Protein AF-A0A822F6A1-F1 (afdb_monomer_lite)

Foldseek 3Di:
DVVVVVVVVVVVVVVVLVVVLVVVVVVLVVVVVVVVVVLVVPDPPDPPLPPPDVVVSLVVLQVNLVSLLVLLCVVLSVLVSVLVSQCSVDPNVPVPPPVSCVSRVVSVVVNVVSVVVSVVLSVVSNVCSVVDDSVRSVVSNVVSVVSVD

Radius of gyration: 22.07 Å; chains: 1; bounding box: 57×22×66 Å

Sequence (149 aa):
MKTETDDKQKEEFYTYKRTIVQLRDISIIITILILLLAFFDKLPWIVLIDDNDKSSSLEKRLIFTLQLLFVDVLPLLVAMTWVIHRRLTTIAINPMNRRGHQFVEQQQRILQNTLEQFIIKFILSLTLCTVLRSNELIILPVFTVLFVL

Structure (mmCIF, N/CA/C/O backbone):
data_AF-A0A822F6A1-F1
#
_entry.id   AF-A0A822F6A1-F1
#
loop_
_atom_site.group_PDB
_atom_site.id
_atom_site.type_symbol
_atom_site.label_atom_id
_atom_site.label_alt_id
_atom_site.label_comp_id
_atom_site.label_asym_id
_atom_site.label_entity_id
_atom_site.label_seq_id
_atom_site.pdbx_PDB_ins_code
_atom_site.Cartn_x
_atom_site.Cartn_y
_atom_site.Cartn_z
_atom_site.occupancy
_atom_site.B_iso_or_equiv
_atom_site.auth_seq_id
_atom_site.auth_comp_id
_atom_site.auth_asym_id
_atom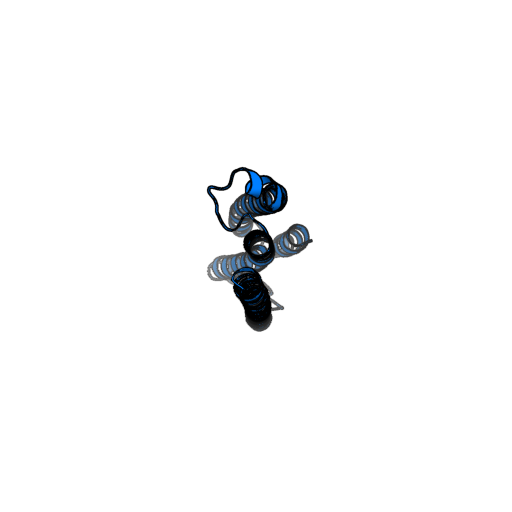_site.auth_atom_id
_atom_site.pdbx_PDB_model_num
ATOM 1 N N . MET A 1 1 ? 35.035 -0.421 -35.961 1.00 54.84 1 MET A N 1
ATOM 2 C CA . MET A 1 1 ? 35.729 -0.106 -34.693 1.00 54.84 1 MET A CA 1
ATOM 3 C C . MET A 1 1 ? 34.905 0.772 -33.743 1.00 54.84 1 MET A C 1
ATOM 5 O O . MET A 1 1 ? 35.011 0.561 -32.551 1.00 54.84 1 MET A O 1
ATOM 9 N N . LYS A 1 2 ? 34.052 1.703 -34.215 1.00 59.09 2 LYS A N 1
ATOM 10 C CA . LYS A 1 2 ? 33.164 2.509 -33.340 1.00 59.09 2 LYS A CA 1
ATOM 11 C C . LYS A 1 2 ? 31.923 1.761 -32.813 1.00 59.09 2 LYS A C 1
ATOM 13 O O . LYS A 1 2 ? 31.412 2.099 -31.757 1.00 59.09 2 LYS A O 1
ATOM 18 N N . THR A 1 3 ? 31.452 0.757 -33.549 1.00 65.94 3 THR A N 1
ATOM 19 C CA . THR A 1 3 ? 30.251 -0.039 -33.241 1.00 65.94 3 THR A CA 1
ATOM 20 C C . THR A 1 3 ? 30.443 -0.979 -32.052 1.00 65.94 3 THR A C 1
ATOM 22 O O . THR A 1 3 ? 29.595 -1.049 -31.178 1.00 65.94 3 THR A O 1
ATOM 25 N N . GLU A 1 4 ? 31.604 -1.623 -31.955 1.00 67.94 4 GLU A N 1
ATOM 26 C CA . GLU A 1 4 ? 31.898 -2.617 -30.913 1.00 67.94 4 GLU A CA 1
ATOM 27 C C . GLU A 1 4 ? 32.047 -1.993 -29.512 1.00 67.94 4 GLU A C 1
ATOM 29 O O . GLU A 1 4 ? 31.736 -2.612 -28.497 1.00 67.94 4 GLU A O 1
ATOM 34 N N . THR A 1 5 ? 32.490 -0.733 -29.446 1.00 70.75 5 THR A N 1
ATOM 35 C CA . THR A 1 5 ? 32.576 0.032 -28.193 1.00 70.75 5 THR A CA 1
ATOM 36 C C . THR A 1 5 ? 31.205 0.547 -27.743 1.00 70.75 5 THR A C 1
ATOM 38 O O . THR A 1 5 ? 30.928 0.570 -26.548 1.00 70.75 5 THR A O 1
ATOM 41 N N . ASP A 1 6 ? 30.341 0.921 -28.691 1.00 73.19 6 ASP A N 1
ATOM 42 C CA . ASP A 1 6 ? 28.978 1.406 -28.429 1.00 73.19 6 ASP A CA 1
ATOM 43 C C . ASP A 1 6 ? 28.047 0.264 -27.975 1.00 73.19 6 ASP A C 1
ATOM 45 O O . ASP A 1 6 ? 27.221 0.438 -27.079 1.00 73.19 6 ASP A O 1
ATOM 49 N N . ASP A 1 7 ? 28.232 -0.943 -28.515 1.00 76.38 7 ASP A N 1
ATOM 50 C CA . ASP A 1 7 ? 27.470 -2.124 -28.096 1.00 76.38 7 ASP A CA 1
ATOM 51 C C . ASP A 1 7 ? 27.860 -2.594 -26.684 1.00 76.38 7 ASP A C 1
ATOM 53 O O . ASP A 1 7 ? 26.977 -2.855 -25.864 1.00 76.38 7 ASP A O 1
ATOM 57 N N . LYS A 1 8 ? 29.157 -2.573 -26.337 1.00 74.44 8 LYS A N 1
ATOM 58 C CA . LYS A 1 8 ? 29.616 -2.831 -24.958 1.00 74.44 8 LYS A CA 1
ATOM 59 C C . LYS A 1 8 ? 29.075 -1.813 -23.952 1.00 74.44 8 LYS A C 1
ATOM 61 O O . LYS A 1 8 ? 28.619 -2.199 -22.879 1.00 74.44 8 LYS A O 1
ATOM 66 N N . GLN A 1 9 ? 29.070 -0.524 -24.299 1.00 73.38 9 GLN A N 1
ATOM 67 C CA . GLN A 1 9 ? 28.513 0.518 -23.426 1.00 73.38 9 GLN A CA 1
ATOM 68 C C . GLN A 1 9 ? 27.006 0.349 -23.203 1.00 73.38 9 GLN A C 1
ATOM 70 O O . GLN A 1 9 ? 26.510 0.579 -22.097 1.00 73.38 9 GLN A O 1
ATOM 75 N N . LYS A 1 10 ? 26.263 -0.090 -24.225 1.00 76.62 10 LYS A N 1
ATOM 76 C CA . LYS A 1 10 ? 24.836 -0.407 -24.086 1.00 76.62 10 LYS A CA 1
ATOM 77 C C . LYS A 1 10 ? 24.619 -1.609 -23.174 1.00 76.62 10 LYS A C 1
ATOM 79 O O . LYS A 1 10 ? 23.770 -1.527 -22.288 1.00 76.62 10 LYS A O 1
ATOM 84 N N . GLU A 1 11 ? 25.367 -2.697 -23.347 1.00 77.94 11 GLU A N 1
ATOM 85 C CA . GLU A 1 11 ? 25.260 -3.883 -22.484 1.00 77.94 11 GLU A CA 1
ATOM 86 C C . GLU A 1 11 ? 25.563 -3.575 -21.012 1.00 77.94 11 GLU A C 1
ATOM 88 O O . GLU A 1 11 ? 24.805 -3.992 -20.129 1.00 77.94 11 GLU A O 1
ATOM 93 N N . GLU A 1 12 ? 26.609 -2.794 -20.735 1.00 76.50 12 GLU A N 1
ATOM 94 C CA . GLU A 1 12 ? 26.926 -2.338 -19.377 1.00 76.50 12 GLU A CA 1
ATOM 95 C C . GLU A 1 12 ? 25.795 -1.483 -18.794 1.00 76.50 12 GLU A C 1
ATOM 97 O O . GLU A 1 12 ? 25.372 -1.704 -17.657 1.00 76.50 12 GLU A O 1
ATOM 102 N N . PHE A 1 13 ? 25.230 -0.564 -19.584 1.00 75.50 13 PHE A N 1
ATOM 103 C CA . PHE A 1 13 ? 24.099 0.261 -19.165 1.00 75.50 13 PHE A CA 1
ATOM 104 C C . PHE A 1 13 ? 22.844 -0.571 -18.856 1.00 75.50 13 PHE A C 1
ATOM 106 O O . PHE A 1 13 ? 22.187 -0.348 -17.835 1.00 75.50 13 PHE A O 1
ATOM 113 N N . TYR A 1 14 ? 22.506 -1.556 -19.695 1.00 76.00 14 TYR A N 1
ATOM 114 C CA . TYR A 1 14 ? 21.368 -2.451 -19.454 1.00 76.00 14 TYR A CA 1
ATOM 115 C C . TYR A 1 14 ? 21.577 -3.325 -18.215 1.00 76.00 14 TYR A C 1
ATOM 117 O O . TYR A 1 14 ? 20.643 -3.512 -17.430 1.00 76.00 14 TYR A O 1
ATOM 125 N N . THR A 1 15 ? 22.799 -3.814 -18.008 1.00 76.62 15 THR A N 1
ATOM 126 C CA . THR A 1 15 ? 23.163 -4.621 -16.839 1.00 76.62 15 THR A CA 1
ATOM 127 C C . THR A 1 15 ? 23.087 -3.792 -15.558 1.00 76.62 15 THR A C 1
ATOM 129 O O . THR A 1 15 ? 22.421 -4.196 -14.606 1.00 76.62 15 THR A O 1
ATOM 132 N N . TYR A 1 16 ? 23.659 -2.586 -15.558 1.00 75.25 16 TYR A N 1
ATOM 133 C CA . TYR A 1 16 ? 23.579 -1.634 -14.447 1.00 75.25 16 TYR A CA 1
ATOM 134 C C . TYR A 1 16 ? 22.128 -1.298 -14.086 1.00 75.25 16 TYR A C 1
ATOM 136 O O . TYR A 1 16 ? 21.717 -1.385 -12.926 1.00 75.25 16 TYR A O 1
ATOM 144 N N . LYS A 1 17 ? 21.318 -0.991 -15.102 1.00 77.81 17 LYS A N 1
ATOM 145 C CA . LYS A 1 17 ? 19.896 -0.690 -14.946 1.00 77.81 17 LYS A CA 1
ATOM 146 C C . LYS A 1 17 ? 19.128 -1.862 -14.331 1.00 77.81 17 LYS A C 1
ATOM 148 O O . LYS A 1 17 ? 18.309 -1.649 -13.439 1.00 77.81 17 LYS A O 1
ATOM 153 N N . ARG A 1 18 ? 19.399 -3.094 -14.769 1.00 79.44 18 ARG A N 1
ATOM 154 C CA . ARG A 1 18 ? 18.776 -4.309 -14.225 1.00 79.44 18 ARG A CA 1
ATOM 155 C C . ARG A 1 18 ? 19.127 -4.512 -12.751 1.00 79.44 18 ARG A C 1
ATOM 157 O O . ARG A 1 18 ? 18.221 -4.733 -11.951 1.00 79.44 18 ARG A O 1
ATOM 164 N N . THR A 1 19 ? 20.402 -4.390 -12.390 1.00 79.50 19 THR A N 1
ATOM 165 C CA . THR A 1 19 ? 20.869 -4.572 -11.008 1.00 79.50 19 THR A CA 1
ATOM 166 C C . THR A 1 19 ? 20.266 -3.532 -10.066 1.00 79.50 19 THR A C 1
ATOM 168 O O . THR A 1 19 ? 19.789 -3.883 -8.990 1.00 79.50 19 THR A O 1
ATOM 171 N N . ILE A 1 20 ? 20.193 -2.262 -10.478 1.00 81.25 20 ILE A N 1
ATOM 172 C CA . ILE A 1 20 ? 19.571 -1.204 -9.665 1.00 81.25 20 ILE A CA 1
ATOM 173 C C . ILE A 1 20 ? 18.082 -1.452 -9.446 1.00 81.25 20 ILE A C 1
ATOM 175 O O . ILE A 1 20 ? 17.592 -1.287 -8.330 1.00 81.25 20 ILE A O 1
ATOM 179 N N . VAL A 1 21 ? 17.358 -1.855 -10.493 1.00 80.56 21 VAL A N 1
ATOM 180 C CA . VAL A 1 21 ? 15.927 -2.163 -10.375 1.00 80.56 21 VAL A CA 1
ATOM 181 C C . VAL A 1 21 ? 15.711 -3.313 -9.389 1.00 80.56 21 VAL A C 1
ATOM 183 O O . VAL A 1 21 ? 14.861 -3.196 -8.511 1.00 80.56 21 VAL A O 1
ATOM 186 N N . GLN A 1 22 ? 16.521 -4.372 -9.466 1.00 80.00 22 GLN A N 1
ATOM 187 C CA . GLN A 1 22 ? 16.440 -5.509 -8.544 1.00 80.00 22 GLN A CA 1
ATOM 188 C C . GLN A 1 22 ? 16.757 -5.120 -7.095 1.00 80.00 22 GLN A C 1
ATOM 190 O O . GLN A 1 22 ? 16.006 -5.482 -6.194 1.00 80.00 22 GLN A O 1
ATOM 195 N N . LEU A 1 23 ? 17.824 -4.350 -6.861 1.00 82.88 23 LEU A N 1
ATOM 196 C CA . LEU A 1 23 ? 18.183 -3.878 -5.519 1.00 82.88 23 LEU A CA 1
ATOM 197 C C . LEU A 1 23 ? 17.084 -3.002 -4.908 1.00 82.88 23 LEU A C 1
ATOM 199 O O . LEU A 1 23 ? 16.749 -3.156 -3.734 1.00 82.88 23 LEU A O 1
ATOM 203 N N . ARG A 1 24 ? 16.484 -2.116 -5.709 1.00 84.88 24 ARG A N 1
ATOM 204 C CA . ARG A 1 24 ? 15.350 -1.294 -5.282 1.00 84.88 24 ARG A CA 1
ATOM 205 C C . ARG A 1 24 ? 14.140 -2.157 -4.924 1.00 84.88 24 ARG A C 1
ATOM 207 O O . ARG A 1 24 ? 13.533 -1.928 -3.884 1.00 84.88 24 ARG A O 1
ATOM 214 N N . ASP A 1 25 ? 13.792 -3.128 -5.766 1.00 82.38 25 ASP A N 1
ATOM 215 C CA . ASP A 1 25 ? 12.635 -4.001 -5.535 1.00 82.38 25 ASP A CA 1
ATOM 216 C C . ASP A 1 25 ? 12.817 -4.826 -4.250 1.00 82.38 25 ASP A C 1
ATOM 218 O O . ASP A 1 25 ? 11.905 -4.888 -3.429 1.00 82.38 25 ASP A O 1
ATOM 222 N N . ILE A 1 26 ? 14.024 -5.350 -4.006 1.00 85.25 26 ILE A N 1
ATOM 223 C CA . ILE A 1 26 ? 14.379 -6.023 -2.747 1.00 85.25 26 ILE A CA 1
ATOM 224 C C . ILE A 1 26 ? 14.249 -5.064 -1.557 1.00 85.25 26 ILE A C 1
ATOM 226 O O . ILE A 1 26 ? 13.625 -5.415 -0.558 1.00 85.25 26 ILE A O 1
ATOM 230 N N . SER A 1 27 ? 14.788 -3.845 -1.663 1.00 86.12 27 SER A N 1
ATOM 231 C CA . SER A 1 27 ? 14.683 -2.839 -0.600 1.00 86.12 27 SER A CA 1
ATOM 232 C C . SER A 1 27 ? 13.228 -2.517 -0.261 1.00 86.12 27 SER A C 1
ATOM 234 O O . SER A 1 27 ? 12.893 -2.440 0.915 1.00 86.12 27 SER A O 1
ATOM 236 N N . ILE A 1 28 ? 12.363 -2.353 -1.265 1.00 85.31 28 ILE A N 1
ATOM 237 C CA . ILE A 1 28 ? 10.931 -2.083 -1.077 1.00 85.31 28 ILE A CA 1
ATOM 238 C C . ILE A 1 28 ? 10.252 -3.252 -0.363 1.00 85.31 28 ILE A C 1
ATOM 240 O O . ILE A 1 28 ? 9.510 -3.030 0.591 1.00 85.31 28 ILE A O 1
ATOM 244 N N . ILE A 1 29 ? 10.517 -4.489 -0.794 1.00 86.00 29 ILE A N 1
ATOM 245 C CA . ILE A 1 29 ? 9.948 -5.692 -0.171 1.00 86.00 29 ILE A CA 1
ATOM 246 C C . ILE A 1 29 ? 10.371 -5.777 1.298 1.00 86.00 29 ILE A C 1
ATOM 248 O O . ILE A 1 29 ? 9.528 -6.013 2.161 1.00 86.00 29 ILE A O 1
ATOM 252 N N . ILE A 1 30 ? 11.650 -5.529 1.596 1.00 88.25 30 ILE A N 1
ATOM 253 C CA . ILE A 1 30 ? 12.163 -5.499 2.970 1.00 88.25 30 ILE A CA 1
ATOM 254 C C . ILE A 1 30 ? 11.470 -4.399 3.779 1.00 88.25 30 ILE A C 1
ATOM 256 O O . ILE A 1 30 ? 11.039 -4.658 4.899 1.00 88.25 30 ILE A O 1
ATOM 260 N N . THR A 1 31 ? 11.310 -3.191 3.230 1.00 86.44 31 THR A N 1
ATOM 261 C CA . THR A 1 31 ? 10.601 -2.101 3.915 1.00 86.44 31 THR A CA 1
ATOM 262 C C . THR A 1 31 ? 9.150 -2.474 4.214 1.00 86.44 31 THR A C 1
ATOM 264 O O . THR A 1 31 ? 8.711 -2.297 5.345 1.00 86.44 31 THR A O 1
ATOM 267 N N . ILE A 1 32 ? 8.416 -3.037 3.249 1.00 85.25 32 ILE A N 1
ATOM 268 C CA . ILE A 1 32 ? 7.031 -3.491 3.451 1.00 85.25 32 ILE A CA 1
ATOM 269 C C . ILE A 1 32 ? 6.977 -4.588 4.518 1.00 85.25 32 ILE A C 1
ATOM 271 O O . ILE A 1 32 ? 6.124 -4.534 5.399 1.00 85.25 32 ILE A O 1
ATOM 275 N N . LEU A 1 33 ? 7.905 -5.547 4.487 1.00 85.69 33 LEU A N 1
ATOM 276 C CA . LEU A 1 33 ? 7.980 -6.619 5.476 1.00 85.69 33 LEU A CA 1
ATOM 277 C C . LEU A 1 33 ? 8.247 -6.075 6.884 1.00 85.69 33 LEU A C 1
ATOM 279 O O . LEU A 1 33 ? 7.575 -6.481 7.826 1.00 85.69 33 LEU A O 1
ATOM 283 N N . ILE A 1 34 ? 9.182 -5.134 7.035 1.00 86.38 34 ILE A N 1
ATOM 284 C CA . ILE A 1 34 ? 9.464 -4.479 8.320 1.00 86.38 34 ILE A CA 1
ATOM 285 C C . ILE A 1 34 ? 8.235 -3.714 8.812 1.00 86.38 34 ILE A C 1
ATOM 287 O O . ILE A 1 34 ? 7.892 -3.824 9.985 1.00 86.38 34 ILE A O 1
ATOM 291 N N . LEU A 1 35 ? 7.554 -2.972 7.931 1.00 82.50 35 LEU A N 1
ATOM 292 C CA . LEU A 1 35 ? 6.330 -2.252 8.283 1.00 82.50 35 LEU A CA 1
ATOM 293 C C . LEU A 1 35 ? 5.225 -3.213 8.726 1.00 82.50 35 LEU A C 1
ATOM 295 O O . LEU A 1 35 ? 4.577 -2.947 9.730 1.00 82.50 35 LEU A O 1
ATOM 299 N N . LEU A 1 36 ? 5.051 -4.342 8.036 1.00 81.56 36 LEU A N 1
ATOM 300 C CA . LEU A 1 36 ? 4.101 -5.385 8.422 1.00 81.56 36 LEU A CA 1
ATOM 301 C C . LEU A 1 36 ? 4.450 -5.994 9.779 1.00 81.56 36 LEU A C 1
ATOM 303 O O . LEU A 1 36 ? 3.581 -6.097 10.635 1.00 81.56 36 LEU A O 1
ATOM 307 N N . LEU A 1 37 ? 5.711 -6.364 10.006 1.00 82.81 37 LEU A N 1
ATOM 308 C CA . LEU A 1 37 ? 6.153 -6.938 11.278 1.00 82.81 37 LEU A CA 1
ATOM 309 C C . LEU A 1 37 ? 5.984 -5.947 12.435 1.00 82.81 37 LEU A C 1
ATOM 311 O O . LEU A 1 37 ? 5.430 -6.309 13.469 1.00 82.81 37 LEU A O 1
ATOM 315 N N . ALA A 1 38 ? 6.398 -4.690 12.250 1.00 77.94 38 ALA A N 1
ATOM 316 C CA . ALA A 1 38 ? 6.213 -3.631 13.240 1.00 77.94 38 ALA A CA 1
ATOM 317 C C . ALA A 1 38 ? 4.725 -3.363 13.515 1.00 77.94 38 ALA A C 1
ATOM 319 O O . ALA A 1 38 ? 4.335 -3.113 14.654 1.00 77.94 38 ALA A O 1
ATOM 320 N N . PHE A 1 39 ? 3.892 -3.442 12.479 1.00 75.88 39 PHE A N 1
ATOM 321 C CA . PHE A 1 39 ? 2.452 -3.282 12.589 1.00 75.88 39 PHE A CA 1
ATOM 322 C C . PHE A 1 39 ? 1.789 -4.443 13.347 1.00 75.88 39 PHE A C 1
ATOM 324 O O . PHE A 1 39 ? 1.016 -4.200 14.270 1.00 75.88 39 PHE A O 1
ATOM 331 N N . PHE A 1 40 ? 2.124 -5.696 13.023 1.00 73.50 40 PHE A N 1
ATOM 332 C CA . PHE A 1 40 ? 1.581 -6.886 13.689 1.00 73.50 40 PHE A CA 1
ATOM 333 C C . PHE A 1 40 ? 2.078 -7.058 15.134 1.00 73.50 40 PHE A C 1
ATOM 335 O O . PHE A 1 40 ? 1.335 -7.587 15.960 1.00 73.50 40 PHE A O 1
ATOM 342 N N . ASP A 1 41 ? 3.286 -6.582 15.462 1.00 72.81 41 ASP A N 1
ATOM 343 C CA . ASP A 1 41 ? 3.801 -6.522 16.842 1.00 72.81 41 ASP A CA 1
ATOM 344 C C . ASP A 1 41 ? 3.017 -5.523 17.706 1.00 72.81 41 ASP A C 1
ATOM 346 O O . ASP A 1 41 ? 2.770 -5.751 18.889 1.00 72.81 41 ASP A O 1
ATOM 350 N N . LYS A 1 42 ? 2.606 -4.400 17.109 1.00 69.50 42 LYS A N 1
ATOM 351 C CA . LYS A 1 42 ? 1.898 -3.313 17.798 1.00 69.50 42 LYS A CA 1
ATOM 352 C C . LYS A 1 42 ? 0.384 -3.408 17.709 1.00 69.50 42 LYS A C 1
ATOM 354 O O . LYS A 1 42 ? -0.291 -2.570 18.306 1.00 69.50 42 LYS A O 1
ATOM 359 N N . LEU A 1 43 ? -0.147 -4.394 16.993 1.00 64.94 43 LEU A N 1
ATOM 360 C CA . LEU A 1 43 ? -1.571 -4.666 16.960 1.00 64.94 43 LEU A CA 1
ATOM 361 C C . LEU A 1 43 ? -1.981 -5.248 18.314 1.00 64.94 43 LEU A C 1
ATOM 363 O O . LEU A 1 43 ? -1.572 -6.360 18.658 1.00 64.94 43 LEU A O 1
ATOM 367 N N . PRO A 1 44 ? -2.809 -4.547 19.100 1.00 59.59 44 PRO A N 1
ATOM 368 C CA . PRO A 1 44 ? -3.532 -5.206 20.166 1.00 59.59 44 PRO A CA 1
ATOM 369 C C . PRO A 1 44 ? -4.494 -6.207 19.515 1.00 59.59 44 PRO A C 1
ATOM 371 O O . PRO A 1 44 ? -5.607 -5.860 19.129 1.00 59.59 44 PRO A O 1
ATOM 374 N N . TRP A 1 45 ? -4.067 -7.468 19.390 1.00 57.56 45 TRP A N 1
ATOM 375 C CA . TRP A 1 45 ? -4.880 -8.581 18.874 1.00 57.56 45 TRP A CA 1
ATOM 376 C C . TRP A 1 45 ? -6.207 -8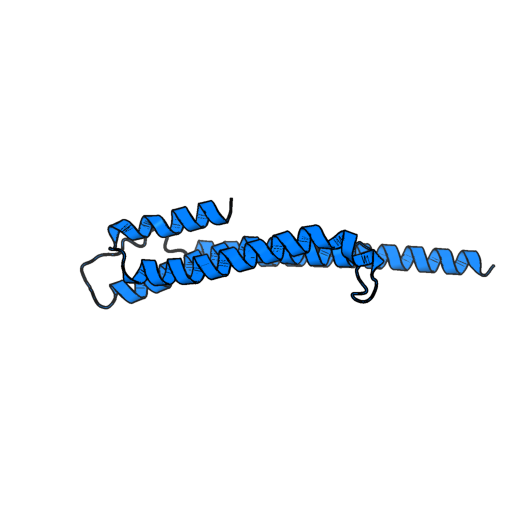.746 19.635 1.00 57.56 45 TRP A C 1
ATOM 378 O O . TRP A 1 45 ? -7.125 -9.410 19.164 1.00 57.56 45 TRP A O 1
ATOM 388 N N . ILE A 1 46 ? -6.309 -8.118 20.809 1.00 53.59 46 ILE A N 1
ATOM 389 C CA . ILE A 1 46 ? -7.476 -8.078 21.676 1.00 53.59 46 ILE A CA 1
ATOM 390 C C . ILE A 1 46 ? -7.614 -6.639 22.202 1.00 53.59 46 ILE A C 1
ATOM 392 O O . ILE A 1 46 ? -7.244 -6.345 23.337 1.00 53.59 46 ILE A O 1
ATOM 396 N N . VAL A 1 47 ? -8.142 -5.706 21.402 1.00 56.12 47 VAL A N 1
ATOM 397 C CA . VAL A 1 47 ? -8.853 -4.567 22.009 1.00 56.12 47 VAL A CA 1
ATOM 398 C C . VAL A 1 47 ? -10.256 -5.069 22.307 1.00 56.12 47 VAL A C 1
ATOM 400 O O . VAL A 1 47 ? -11.177 -4.908 21.511 1.00 56.12 47 VAL A O 1
ATOM 403 N N . LEU A 1 48 ? -10.426 -5.714 23.460 1.00 54.34 48 LEU A N 1
ATOM 404 C CA . LEU A 1 48 ? -11.730 -5.699 24.111 1.00 54.34 48 LEU A CA 1
ATOM 405 C C . LEU A 1 48 ? -11.966 -4.229 24.456 1.00 54.34 48 LEU A C 1
ATOM 407 O O . LEU A 1 48 ? -11.389 -3.713 25.412 1.00 54.34 48 LEU A O 1
ATOM 411 N N . ILE A 1 49 ? -12.694 -3.518 23.593 1.00 58.31 49 ILE A N 1
ATOM 412 C CA . ILE A 1 49 ? -13.099 -2.137 23.850 1.00 58.31 49 ILE A CA 1
ATOM 413 C C . ILE A 1 49 ? -14.102 -2.224 24.996 1.00 58.31 49 ILE A C 1
ATOM 415 O O . ILE A 1 49 ? -15.296 -2.399 24.780 1.00 58.31 49 ILE A O 1
ATOM 419 N N . ASP A 1 50 ? -13.580 -2.213 26.219 1.00 54.91 50 ASP A N 1
ATOM 420 C CA . ASP A 1 50 ? -14.382 -2.201 27.428 1.00 54.91 50 ASP A CA 1
ATOM 421 C C . ASP A 1 50 ? -15.139 -0.866 27.489 1.00 54.91 50 ASP A C 1
ATOM 423 O O . ASP A 1 50 ? -14.535 0.211 27.489 1.00 54.91 50 ASP A O 1
ATOM 427 N N . ASP A 1 51 ? -16.470 -0.944 27.488 1.00 57.44 51 ASP A N 1
ATOM 428 C CA . ASP A 1 51 ? -17.385 0.203 27.475 1.00 57.44 51 ASP A CA 1
ATOM 429 C C . ASP A 1 51 ? -17.441 0.946 28.822 1.00 57.44 51 ASP A C 1
ATOM 431 O O . ASP A 1 51 ? -18.126 1.965 28.940 1.00 57.44 51 ASP A O 1
ATOM 435 N N . ASN A 1 52 ? -16.711 0.469 29.834 1.00 56.47 52 ASN A N 1
ATOM 436 C CA . ASN A 1 52 ? -16.754 1.006 31.192 1.00 56.47 52 ASN A CA 1
ATOM 437 C C . ASN A 1 52 ? -16.222 2.445 31.334 1.00 56.47 52 ASN A C 1
ATOM 439 O O . ASN A 1 52 ? -16.558 3.113 32.311 1.00 56.47 52 ASN A O 1
ATOM 443 N N . ASP A 1 53 ? -15.450 2.960 30.371 1.00 56.91 53 ASP A N 1
ATOM 444 C CA . ASP A 1 53 ? -14.918 4.325 30.421 1.00 56.91 53 ASP A CA 1
ATOM 445 C C . ASP A 1 53 ? -15.122 5.081 29.094 1.00 56.91 53 ASP A C 1
ATOM 447 O O . ASP A 1 53 ? -14.400 4.917 28.108 1.00 56.91 53 ASP A O 1
ATOM 451 N N . LYS A 1 54 ? -16.152 5.937 29.070 1.00 57.09 54 LYS A N 1
ATOM 452 C CA . LYS A 1 54 ? -16.623 6.671 27.880 1.00 57.09 54 LYS A CA 1
ATOM 453 C C . LYS A 1 54 ? -15.569 7.588 27.254 1.00 57.09 54 LYS A C 1
ATOM 455 O O . LYS A 1 54 ? -15.587 7.766 26.038 1.00 57.09 54 LYS A O 1
ATOM 460 N N . SER A 1 55 ? -14.681 8.179 28.057 1.00 52.09 55 SER A N 1
ATOM 461 C CA . SER A 1 55 ? -13.681 9.135 27.561 1.00 52.09 55 SER A CA 1
ATOM 462 C C . SER A 1 55 ? -12.493 8.423 26.920 1.00 52.09 55 SER A C 1
ATOM 464 O O . SER A 1 55 ? -12.066 8.805 25.834 1.00 52.09 55 SER A O 1
ATOM 466 N N . SER A 1 56 ? -11.993 7.351 27.547 1.00 60.59 56 SER A N 1
ATOM 467 C CA . SER A 1 56 ? -10.909 6.545 26.972 1.00 60.59 56 SER A CA 1
ATOM 468 C C . SER A 1 56 ? -11.383 5.634 25.831 1.00 60.59 56 SER A C 1
ATOM 470 O O . SER A 1 56 ? -10.564 5.143 25.055 1.00 60.59 56 SER A O 1
ATOM 472 N N . SER A 1 57 ? -12.6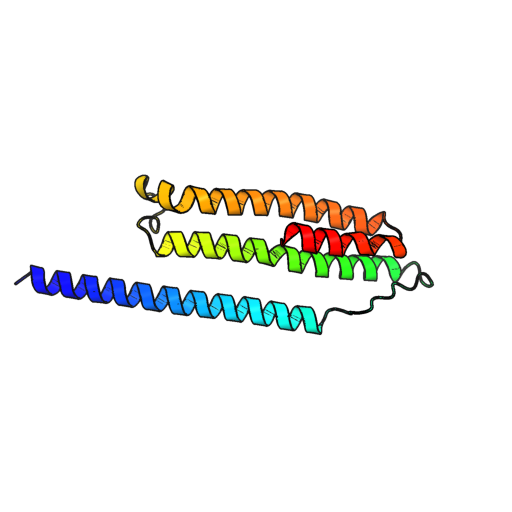99 5.439 25.676 1.00 70.25 57 SER A N 1
ATOM 473 C CA . SER A 1 57 ? -13.294 4.657 24.587 1.00 70.25 57 SER A CA 1
ATOM 474 C C . SER A 1 57 ? -13.067 5.296 23.209 1.00 70.25 57 SER A C 1
ATOM 476 O O . SER A 1 57 ? -12.560 4.624 22.316 1.00 70.25 57 SER A O 1
ATOM 478 N N . LEU A 1 58 ? -13.356 6.591 23.014 1.00 77.62 58 LEU A N 1
ATOM 479 C CA . LEU A 1 58 ? -13.214 7.231 21.691 1.00 77.62 58 LEU A CA 1
ATOM 480 C C . LEU A 1 58 ? -11.766 7.259 21.190 1.00 77.62 58 LEU A C 1
ATOM 482 O O . LEU A 1 58 ? -11.517 6.979 20.019 1.00 77.62 58 LEU A O 1
ATOM 486 N N . GLU A 1 59 ? -10.814 7.547 22.075 1.00 80.94 59 GLU A N 1
ATOM 487 C CA . GLU A 1 59 ? -9.388 7.536 21.746 1.00 80.94 59 GLU A CA 1
ATOM 488 C C . GLU A 1 59 ? -8.934 6.145 21.285 1.00 80.94 59 GLU A C 1
ATOM 490 O O . GLU A 1 59 ? -8.347 6.005 20.212 1.00 80.94 59 GLU A O 1
ATOM 495 N N . LYS A 1 60 ? -9.282 5.095 22.041 1.00 78.06 60 LYS A N 1
ATOM 496 C CA . LYS A 1 60 ? -8.953 3.703 21.689 1.00 78.06 60 LYS A CA 1
ATOM 497 C C . LYS A 1 60 ? -9.548 3.297 20.340 1.00 78.06 60 LYS A C 1
ATOM 499 O O . LYS A 1 60 ? -8.878 2.639 19.546 1.00 78.06 60 LYS A O 1
ATOM 504 N N . ARG A 1 61 ? -10.783 3.719 20.052 1.00 81.62 61 ARG A N 1
ATOM 505 C CA . ARG A 1 61 ? -11.458 3.465 18.768 1.00 81.62 61 ARG A CA 1
ATOM 506 C C . ARG A 1 61 ? -10.769 4.174 17.605 1.00 81.62 61 ARG A C 1
ATOM 508 O O . ARG A 1 61 ? -10.603 3.582 16.536 1.00 81.62 61 ARG A O 1
ATOM 515 N N . LEU A 1 62 ? -10.338 5.416 17.817 1.00 85.06 62 LEU A N 1
ATOM 516 C CA . LEU A 1 62 ? -9.616 6.188 16.811 1.00 85.06 62 LEU A CA 1
ATOM 517 C C . LEU A 1 62 ? -8.253 5.556 16.511 1.00 85.06 62 LEU A C 1
ATOM 519 O O . LEU A 1 62 ? -7.922 5.367 15.343 1.00 85.06 62 LEU A O 1
ATOM 523 N N . ILE A 1 63 ? -7.499 5.173 17.548 1.00 84.06 63 ILE A N 1
ATOM 524 C CA . ILE A 1 63 ? -6.213 4.476 17.402 1.00 84.06 63 ILE A CA 1
ATOM 525 C C . ILE A 1 63 ? -6.403 3.182 16.605 1.00 84.06 63 ILE A C 1
ATOM 527 O O . ILE A 1 63 ? -5.683 2.955 15.635 1.00 84.06 63 ILE A O 1
ATOM 531 N N . PHE A 1 64 ? -7.410 2.377 16.950 1.00 81.50 64 PHE A N 1
ATOM 532 C CA . PHE A 1 64 ? -7.733 1.145 16.228 1.00 81.50 64 PHE A CA 1
ATOM 533 C C . PHE A 1 64 ? -8.074 1.399 14.750 1.00 81.50 64 PHE A C 1
ATOM 535 O O . PHE A 1 64 ? -7.565 0.725 13.856 1.00 81.50 64 PHE A O 1
ATOM 542 N N . THR A 1 65 ? -8.892 2.415 14.472 1.00 87.19 65 THR A N 1
ATOM 543 C CA . THR A 1 65 ? -9.274 2.774 13.098 1.00 87.19 65 THR A CA 1
ATOM 544 C C . THR A 1 65 ? -8.073 3.256 12.287 1.00 87.19 65 THR A C 1
ATOM 546 O O . THR A 1 65 ? -7.912 2.865 11.134 1.00 87.19 65 THR A O 1
ATOM 549 N N . LEU A 1 66 ? -7.193 4.065 12.883 1.00 85.88 66 LEU A N 1
ATOM 550 C CA . LEU A 1 66 ? -5.959 4.523 12.242 1.00 85.88 66 LEU A CA 1
ATOM 551 C C . LEU A 1 66 ? -4.995 3.365 11.963 1.00 85.88 66 LEU A C 1
ATOM 553 O O . LEU A 1 66 ? -4.376 3.334 10.900 1.00 85.88 66 LEU A O 1
ATOM 557 N N . GLN A 1 67 ? -4.900 2.395 12.874 1.00 85.06 67 GLN A N 1
ATOM 558 C CA . GLN A 1 67 ? -4.135 1.171 12.642 1.00 85.06 67 GLN A CA 1
ATOM 559 C C . GLN A 1 67 ? -4.695 0.393 11.443 1.00 85.06 67 GLN A C 1
ATOM 561 O O . GLN A 1 67 ? -3.941 -0.007 10.564 1.00 85.06 67 GLN A O 1
ATOM 566 N N . LEU A 1 68 ? -6.013 0.232 11.333 1.00 85.06 68 LEU A N 1
ATOM 567 C CA . LEU A 1 68 ? -6.616 -0.438 10.177 1.00 85.06 68 LEU A CA 1
ATOM 568 C C . LEU A 1 68 ? -6.415 0.324 8.863 1.00 85.06 68 LEU A C 1
ATOM 570 O O . LEU A 1 68 ? -6.116 -0.288 7.839 1.00 85.06 68 LEU A O 1
ATOM 574 N N . LEU A 1 69 ? -6.505 1.654 8.892 1.00 88.31 69 LEU A N 1
ATOM 575 C CA . LEU A 1 69 ? -6.226 2.497 7.727 1.00 88.31 69 LEU A CA 1
ATOM 576 C C . LEU A 1 69 ? -4.767 2.409 7.276 1.00 88.31 69 LEU A C 1
ATOM 578 O O . LEU A 1 69 ? -4.488 2.559 6.091 1.00 88.31 69 LEU A O 1
ATOM 582 N N . PHE A 1 70 ? -3.834 2.130 8.187 1.00 85.88 70 PHE A N 1
ATOM 583 C CA . PHE A 1 70 ? -2.445 1.878 7.818 1.00 85.88 70 PHE A CA 1
ATOM 584 C C . PHE A 1 70 ? -2.302 0.625 6.939 1.00 85.88 70 PHE A C 1
ATOM 586 O O . PHE A 1 70 ? -1.527 0.635 5.984 1.00 85.88 70 PHE A O 1
ATOM 593 N N . VAL A 1 71 ? -3.088 -0.428 7.190 1.00 85.69 71 VAL A N 1
ATOM 594 C CA . VAL A 1 71 ? -3.106 -1.633 6.337 1.00 85.69 71 VAL A CA 1
ATOM 595 C C . VAL A 1 71 ? -3.575 -1.295 4.922 1.00 85.69 71 VAL A C 1
ATOM 597 O O . VAL A 1 71 ? -3.010 -1.787 3.945 1.00 85.69 71 VAL A O 1
ATOM 600 N N . ASP A 1 72 ? -4.543 -0.387 4.798 1.00 88.50 72 ASP A N 1
ATOM 601 C CA . ASP A 1 72 ? -5.069 0.075 3.509 1.00 88.50 72 ASP A CA 1
ATOM 602 C C . ASP A 1 72 ? -4.050 0.885 2.686 1.00 88.50 72 ASP A C 1
ATOM 604 O O . ASP A 1 72 ? -4.234 1.088 1.486 1.00 88.50 72 ASP A O 1
ATOM 608 N N . VAL A 1 73 ? -2.938 1.319 3.284 1.00 88.75 73 VAL A N 1
ATOM 609 C CA . VAL A 1 73 ? -1.840 1.963 2.546 1.00 88.75 73 VAL A CA 1
ATOM 610 C C . VAL A 1 73 ? -1.020 0.934 1.753 1.00 88.75 73 VAL A C 1
ATOM 612 O O . VAL A 1 73 ? -0.399 1.284 0.748 1.00 88.75 73 VAL A O 1
ATOM 615 N N . LEU A 1 74 ? -1.030 -0.347 2.138 1.00 86.94 74 LEU A N 1
ATOM 616 C CA . LEU A 1 74 ? -0.213 -1.378 1.486 1.00 86.94 74 LEU A CA 1
ATOM 617 C C . LEU A 1 74 ? -0.578 -1.591 0.006 1.00 86.94 74 LEU A C 1
ATOM 619 O O . LEU A 1 74 ? 0.340 -1.541 -0.819 1.00 86.94 74 LEU A O 1
ATOM 623 N N . PRO A 1 75 ? -1.863 -1.750 -0.386 1.00 88.19 75 PRO A N 1
ATOM 624 C CA . PRO A 1 75 ? -2.240 -1.819 -1.800 1.00 88.19 75 PRO A CA 1
ATOM 625 C C . PRO A 1 75 ? -1.787 -0.593 -2.601 1.00 88.19 75 PRO A C 1
ATOM 627 O O . PRO A 1 75 ? -1.351 -0.724 -3.745 1.00 88.19 75 PRO A O 1
ATOM 630 N N . LEU A 1 76 ? -1.820 0.599 -1.992 1.00 90.69 76 LEU A N 1
ATOM 631 C CA . LEU A 1 76 ? -1.372 1.835 -2.632 1.00 90.69 76 LEU A CA 1
ATOM 632 C C . LEU A 1 76 ? 0.142 1.816 -2.895 1.00 90.69 76 LEU A C 1
ATOM 634 O O . LEU A 1 76 ? 0.579 2.144 -3.999 1.00 90.69 76 LEU A O 1
ATOM 638 N N . LEU A 1 77 ? 0.944 1.377 -1.919 1.00 88.19 77 LEU A N 1
ATOM 639 C CA . LEU A 1 77 ? 2.392 1.212 -2.086 1.00 88.19 77 LEU A CA 1
ATOM 640 C C . LEU A 1 77 ? 2.719 0.175 -3.168 1.00 88.19 77 LEU A C 1
ATOM 642 O O . LEU A 1 77 ? 3.596 0.406 -4.005 1.00 88.19 77 LEU A O 1
ATOM 646 N N . VAL A 1 78 ? 1.991 -0.941 -3.212 1.00 88.12 78 VAL A N 1
ATOM 647 C CA . VAL A 1 78 ? 2.146 -1.955 -4.267 1.00 88.12 78 VAL A CA 1
ATOM 648 C C . VAL A 1 78 ? 1.817 -1.366 -5.644 1.00 88.12 78 VAL A C 1
ATOM 650 O O . VAL A 1 78 ? 2.614 -1.491 -6.575 1.00 88.12 78 VAL A O 1
ATOM 653 N N . ALA A 1 79 ? 0.705 -0.643 -5.787 1.00 89.06 79 ALA A N 1
ATOM 654 C CA . ALA A 1 79 ? 0.338 -0.005 -7.050 1.00 89.06 79 ALA A CA 1
ATOM 655 C C . ALA A 1 79 ? 1.367 1.058 -7.493 1.00 89.06 79 ALA A C 1
ATOM 657 O O . ALA A 1 79 ? 1.748 1.109 -8.667 1.00 89.06 79 ALA A O 1
ATOM 658 N N . MET A 1 80 ? 1.881 1.869 -6.560 1.00 89.81 80 MET A N 1
ATOM 659 C CA . MET A 1 80 ? 2.929 2.859 -6.841 1.00 89.81 80 MET A CA 1
ATOM 660 C C . MET A 1 80 ? 4.212 2.191 -7.329 1.00 89.81 80 MET A C 1
ATOM 662 O O . MET A 1 80 ? 4.766 2.568 -8.364 1.00 89.81 80 MET A O 1
ATOM 666 N N . THR A 1 81 ? 4.685 1.178 -6.609 1.00 87.50 81 THR A N 1
ATOM 667 C CA . THR A 1 81 ? 5.926 0.473 -6.947 1.00 87.50 81 THR A CA 1
ATOM 668 C C . THR A 1 81 ? 5.809 -0.241 -8.290 1.00 87.50 81 THR A C 1
ATOM 670 O O . THR A 1 81 ? 6.752 -0.197 -9.084 1.00 87.50 81 THR A O 1
ATOM 673 N N . TRP A 1 82 ? 4.626 -0.762 -8.626 1.00 88.25 82 TRP A N 1
ATOM 674 C CA . TRP A 1 82 ? 4.341 -1.325 -9.944 1.00 88.25 82 TRP A CA 1
ATOM 675 C C . TRP A 1 82 ? 4.466 -0.281 -11.066 1.00 88.25 82 TRP A C 1
ATOM 677 O O . TRP A 1 82 ? 5.143 -0.527 -12.070 1.00 88.25 82 TRP A O 1
ATOM 687 N N . VAL A 1 83 ? 3.900 0.919 -10.890 1.00 88.69 83 VAL A N 1
ATOM 688 C CA . VAL A 1 83 ? 4.046 2.029 -11.851 1.00 88.69 83 VAL A CA 1
ATOM 689 C C . VAL A 1 83 ? 5.516 2.414 -12.027 1.00 88.69 83 VAL A C 1
ATOM 691 O O . VAL A 1 83 ? 5.993 2.538 -13.158 1.00 88.69 83 VAL A O 1
ATOM 694 N N . ILE A 1 84 ? 6.264 2.569 -10.931 1.00 86.62 84 ILE A N 1
ATOM 695 C CA . ILE A 1 84 ? 7.684 2.950 -10.984 1.00 86.62 84 ILE A CA 1
ATOM 696 C C . ILE A 1 84 ? 8.508 1.838 -11.650 1.00 86.62 84 ILE A C 1
ATOM 698 O O . ILE A 1 84 ? 9.384 2.124 -12.467 1.00 86.62 84 ILE A O 1
ATOM 702 N N . HIS A 1 85 ? 8.233 0.564 -11.362 1.00 85.50 85 HIS A N 1
ATOM 703 C CA . HIS A 1 85 ? 8.897 -0.564 -12.015 1.00 85.50 85 HIS A CA 1
ATOM 704 C C . HIS A 1 85 ? 8.654 -0.564 -13.528 1.00 85.50 85 HIS A C 1
ATOM 706 O O . HIS A 1 85 ? 9.605 -0.693 -14.303 1.00 85.50 85 HIS A O 1
ATOM 712 N N . ARG A 1 86 ? 7.416 -0.331 -13.978 1.00 85.00 86 ARG A N 1
ATOM 713 C CA . ARG A 1 86 ? 7.101 -0.212 -15.411 1.00 85.00 86 ARG A CA 1
ATOM 714 C C . ARG A 1 86 ? 7.774 0.991 -16.056 1.00 85.00 86 ARG A C 1
ATOM 716 O O . ARG A 1 86 ? 8.295 0.865 -17.161 1.00 85.00 86 ARG A O 1
ATOM 723 N N . ARG A 1 87 ? 7.836 2.132 -15.367 1.00 84.88 87 ARG A N 1
ATOM 724 C CA . ARG A 1 87 ? 8.566 3.309 -15.858 1.00 84.88 87 ARG A CA 1
ATOM 725 C C . ARG A 1 87 ? 10.044 3.012 -16.028 1.00 84.88 87 ARG A C 1
ATOM 727 O O . ARG A 1 87 ? 10.566 3.283 -17.098 1.00 84.88 87 ARG A O 1
ATOM 734 N N . LEU A 1 88 ? 10.695 2.399 -15.038 1.00 82.75 88 LEU A N 1
ATOM 735 C CA . LEU A 1 88 ? 12.119 2.080 -15.134 1.00 82.75 88 LEU A CA 1
ATOM 736 C C . LEU A 1 88 ? 12.415 1.012 -16.186 1.00 82.75 88 LEU A C 1
ATOM 738 O O . LEU A 1 88 ? 13.411 1.125 -16.885 1.00 82.75 88 LEU A O 1
ATOM 742 N N . THR A 1 89 ? 11.577 -0.004 -16.355 1.00 79.56 89 THR A N 1
ATOM 743 C CA . THR A 1 89 ? 11.854 -1.097 -17.306 1.00 79.56 89 THR A CA 1
ATOM 744 C C . THR A 1 89 ? 11.521 -0.761 -18.760 1.00 79.56 89 THR A C 1
ATOM 746 O O . THR A 1 89 ? 12.006 -1.442 -19.660 1.00 79.56 89 THR A O 1
ATOM 749 N N . THR A 1 90 ? 10.766 0.309 -19.020 1.00 80.62 90 THR A N 1
ATOM 750 C CA . THR A 1 90 ? 10.315 0.680 -20.371 1.00 80.62 90 THR A CA 1
ATOM 751 C C . THR A 1 90 ? 10.879 2.028 -20.835 1.00 80.62 90 THR A C 1
ATOM 753 O O . THR A 1 90 ? 11.642 2.698 -20.139 1.00 80.62 90 THR A O 1
ATOM 756 N N . ILE A 1 91 ? 10.501 2.442 -22.048 1.00 75.56 91 ILE A N 1
ATOM 757 C CA . ILE A 1 91 ? 10.855 3.741 -22.650 1.00 75.56 91 ILE A CA 1
ATOM 758 C C . ILE A 1 91 ? 10.169 4.909 -21.897 1.00 75.56 91 ILE A C 1
ATOM 760 O O . ILE A 1 91 ? 10.525 6.075 -22.066 1.00 75.56 91 ILE A O 1
ATOM 764 N N . ALA A 1 92 ? 9.219 4.599 -21.007 1.00 76.06 92 ALA A N 1
ATOM 765 C CA . ALA A 1 92 ? 8.455 5.549 -20.203 1.00 76.06 92 ALA A CA 1
ATOM 766 C C . ALA A 1 92 ? 9.225 6.170 -19.017 1.00 76.06 92 ALA A C 1
ATOM 768 O O . ALA A 1 92 ? 8.613 6.871 -18.206 1.00 76.06 92 ALA A O 1
ATOM 769 N N . ILE A 1 93 ? 10.544 5.939 -18.911 1.00 73.62 93 ILE A N 1
ATOM 770 C CA . ILE A 1 93 ? 11.431 6.700 -18.011 1.00 73.62 93 ILE A CA 1
ATOM 771 C C . ILE A 1 93 ? 11.294 8.196 -18.281 1.00 73.62 93 ILE A C 1
ATOM 773 O O . ILE A 1 93 ? 11.213 8.979 -17.340 1.00 73.62 93 ILE A O 1
ATOM 777 N N . ASN A 1 94 ? 11.269 8.592 -19.559 1.00 76.12 94 ASN A N 1
ATOM 778 C CA . ASN A 1 94 ? 11.091 9.988 -19.923 1.00 76.12 94 ASN A CA 1
ATOM 779 C C . ASN A 1 94 ? 9.589 10.328 -19.934 1.00 76.12 94 ASN A C 1
ATOM 781 O O . ASN A 1 94 ? 8.877 9.853 -20.826 1.00 76.12 94 ASN A O 1
ATOM 785 N N . PRO A 1 95 ? 9.104 11.175 -19.006 1.00 69.25 95 PRO A N 1
ATOM 786 C CA . PRO A 1 95 ? 7.694 11.548 -18.938 1.00 69.25 95 PRO A CA 1
ATOM 787 C C . PRO A 1 95 ? 7.225 12.380 -20.142 1.00 69.25 95 PRO A C 1
ATOM 789 O O . PRO A 1 95 ? 6.027 12.486 -20.363 1.00 69.25 95 PRO A O 1
ATOM 792 N N . MET A 1 96 ? 8.143 12.940 -20.938 1.00 76.12 96 MET A N 1
ATOM 793 C CA . MET A 1 96 ? 7.826 13.711 -22.147 1.00 76.12 96 MET A CA 1
ATOM 794 C C . MET A 1 96 ? 7.668 12.829 -23.393 1.00 76.12 96 MET A C 1
ATOM 796 O O . MET A 1 96 ? 7.247 13.304 -24.451 1.00 76.12 96 MET A O 1
ATOM 800 N N . ASN A 1 97 ? 8.020 11.542 -23.312 1.00 77.75 97 ASN A N 1
ATOM 801 C CA . ASN A 1 97 ? 7.924 10.653 -24.458 1.00 77.75 97 ASN A CA 1
ATOM 802 C C . ASN A 1 97 ? 6.490 10.133 -24.616 1.00 77.75 97 ASN A C 1
ATOM 804 O O . ASN A 1 97 ? 6.099 9.158 -23.976 1.00 77.75 97 ASN A O 1
ATOM 808 N N . ARG A 1 98 ? 5.732 10.738 -25.542 1.00 73.38 98 ARG A N 1
ATOM 809 C CA . ARG A 1 98 ? 4.345 10.353 -25.869 1.00 73.38 98 ARG A CA 1
ATOM 810 C C . ARG A 1 98 ? 4.159 8.855 -26.143 1.00 73.38 98 ARG A C 1
ATOM 812 O O . ARG A 1 98 ? 3.130 8.305 -25.768 1.00 73.38 98 ARG A O 1
ATOM 819 N N . ARG A 1 99 ? 5.153 8.171 -26.727 1.00 76.44 99 ARG A N 1
ATOM 820 C CA . ARG A 1 99 ? 5.083 6.719 -27.002 1.00 76.44 99 ARG A CA 1
ATOM 821 C C . ARG A 1 99 ? 5.248 5.863 -25.740 1.00 76.44 99 ARG A C 1
ATOM 823 O O . ARG A 1 99 ? 4.830 4.715 -25.721 1.00 76.44 99 ARG A O 1
ATOM 830 N N . GLY A 1 100 ? 5.846 6.417 -24.684 1.00 73.12 100 GLY A N 1
ATOM 831 C CA . GLY A 1 100 ? 6.036 5.749 -23.397 1.00 73.12 100 GLY A CA 1
ATOM 832 C C . GLY A 1 100 ? 4.753 5.634 -22.567 1.00 73.12 100 GLY A C 1
ATOM 833 O O . GLY A 1 100 ? 4.640 4.721 -21.755 1.00 73.12 100 GLY A O 1
ATOM 834 N N . HIS A 1 101 ? 3.765 6.510 -22.785 1.00 77.69 101 HIS A N 1
ATOM 835 C CA . HIS A 1 101 ? 2.547 6.552 -21.964 1.00 77.69 101 HIS A CA 1
ATOM 836 C C . HIS A 1 101 ? 1.744 5.249 -22.013 1.00 77.69 101 HIS A C 1
ATOM 838 O O . HIS A 1 101 ? 1.303 4.774 -20.971 1.00 77.69 101 HIS A O 1
ATOM 844 N N . GLN A 1 102 ? 1.639 4.624 -23.188 1.00 83.19 102 GLN A N 1
ATOM 845 C CA . GLN A 1 102 ? 0.876 3.384 -23.377 1.00 83.19 102 GLN A CA 1
ATOM 846 C C . GLN A 1 102 ? 1.385 2.225 -22.502 1.00 83.19 102 GLN A C 1
ATOM 848 O O . GLN A 1 102 ? 0.616 1.350 -22.120 1.00 83.19 102 GLN A O 1
ATOM 853 N N . PHE A 1 103 ? 2.671 2.224 -22.132 1.00 80.69 103 PHE A N 1
ATOM 854 C CA . PHE A 1 103 ? 3.274 1.150 -21.334 1.00 80.69 103 PHE A CA 1
ATOM 855 C C . PHE A 1 103 ? 2.968 1.227 -19.833 1.00 80.69 103 PHE A C 1
ATOM 857 O O . PHE A 1 103 ? 3.221 0.246 -19.121 1.00 80.69 103 PHE A O 1
ATOM 864 N N . VAL A 1 104 ? 2.491 2.388 -19.371 1.00 87.06 104 VAL A N 1
ATOM 865 C CA . VAL A 1 104 ? 2.278 2.726 -17.953 1.00 87.06 104 VAL A CA 1
ATOM 866 C C . VAL A 1 104 ? 0.826 3.130 -17.676 1.00 87.06 104 VAL A C 1
ATOM 868 O O . VAL A 1 104 ? 0.400 3.135 -16.526 1.00 87.06 104 VAL A O 1
ATOM 871 N N . GLU A 1 105 ? 0.052 3.451 -18.714 1.00 88.44 105 GLU A N 1
ATOM 872 C CA . GLU A 1 105 ? -1.321 3.945 -18.604 1.00 88.44 105 GLU A CA 1
ATOM 873 C C . GLU A 1 105 ? -2.221 3.025 -17.774 1.00 88.44 105 GLU A C 1
ATOM 875 O O . GLU A 1 105 ? -2.917 3.499 -16.879 1.00 88.44 105 GLU A O 1
ATOM 880 N N . GLN A 1 106 ? -2.173 1.713 -18.013 1.00 88.75 106 GLN A N 1
ATOM 881 C CA . GLN A 1 106 ? -2.983 0.754 -17.262 1.00 88.75 106 GLN A CA 1
ATOM 882 C C . GLN A 1 106 ? -2.638 0.772 -15.767 1.00 88.75 106 GLN A C 1
ATOM 884 O O . GLN A 1 106 ? -3.529 0.877 -14.929 1.00 88.75 106 GLN A O 1
ATOM 889 N N . GLN A 1 107 ? -1.350 0.705 -15.425 1.00 89.12 107 GLN A N 1
ATOM 890 C CA . GLN A 1 107 ? -0.896 0.702 -14.033 1.00 89.12 107 GLN A CA 1
ATOM 891 C C . GLN A 1 107 ? -1.200 2.035 -13.345 1.00 89.12 107 GLN A C 1
ATOM 893 O O . GLN A 1 107 ? -1.554 2.060 -12.171 1.00 89.12 107 GLN A O 1
ATOM 898 N N . GLN A 1 108 ? -1.107 3.144 -14.080 1.00 89.88 108 GLN A N 1
ATOM 899 C CA . GLN A 1 108 ? -1.440 4.466 -13.567 1.00 89.88 108 GLN A CA 1
ATOM 900 C C . GLN A 1 108 ? -2.942 4.604 -13.283 1.00 89.88 108 GLN A C 1
ATOM 902 O O . GLN A 1 108 ? -3.303 5.165 -12.253 1.00 89.88 108 GLN A O 1
ATOM 907 N N . ARG A 1 109 ? -3.811 4.051 -14.142 1.00 92.69 109 ARG A N 1
ATOM 908 C CA . ARG A 1 109 ? -5.262 3.999 -13.895 1.00 92.69 109 ARG A CA 1
ATOM 909 C C . ARG A 1 109 ? -5.601 3.160 -12.662 1.00 92.69 109 ARG A C 1
ATOM 911 O O . ARG A 1 109 ? -6.418 3.587 -11.859 1.00 92.69 109 ARG A O 1
ATOM 918 N N . ILE A 1 110 ? -4.949 2.007 -12.481 1.00 92.06 110 ILE A N 1
ATOM 919 C CA . ILE A 1 110 ? -5.124 1.177 -11.275 1.00 92.06 110 ILE A CA 1
ATOM 920 C C . ILE A 1 110 ? -4.728 1.972 -10.028 1.00 92.06 110 ILE A C 1
ATOM 922 O O . ILE A 1 110 ? -5.527 2.084 -9.107 1.00 92.06 110 ILE A O 1
ATOM 926 N N . LEU A 1 111 ? -3.538 2.585 -10.026 1.00 92.88 111 LEU A N 1
ATOM 927 C CA . LEU A 1 111 ? -3.065 3.403 -8.908 1.00 92.88 111 LEU A CA 1
ATOM 928 C C . LEU A 1 111 ? -4.035 4.544 -8.575 1.00 92.88 111 LEU A C 1
ATOM 930 O O . LEU A 1 111 ? -4.322 4.780 -7.404 1.00 92.88 111 LEU A O 1
ATOM 934 N N . GLN A 1 112 ? -4.536 5.243 -9.594 1.00 94.38 112 GLN A N 1
ATOM 935 C CA . GLN A 1 112 ? -5.485 6.332 -9.402 1.00 94.38 112 GLN A CA 1
ATOM 936 C C . GLN A 1 112 ? -6.802 5.828 -8.798 1.00 94.38 112 GLN A C 1
ATOM 938 O O . GLN A 1 112 ? -7.262 6.389 -7.808 1.00 94.38 112 GLN A O 1
ATOM 943 N N . ASN A 1 113 ? -7.360 4.734 -9.318 1.00 94.06 113 ASN A N 1
ATOM 944 C CA . ASN A 1 113 ? -8.585 4.146 -8.778 1.00 94.06 113 ASN A CA 1
ATOM 945 C C . ASN A 1 113 ? -8.408 3.698 -7.320 1.00 94.06 113 ASN A C 1
ATOM 947 O O . ASN A 1 113 ? -9.268 3.963 -6.484 1.00 94.06 113 ASN A O 1
ATOM 95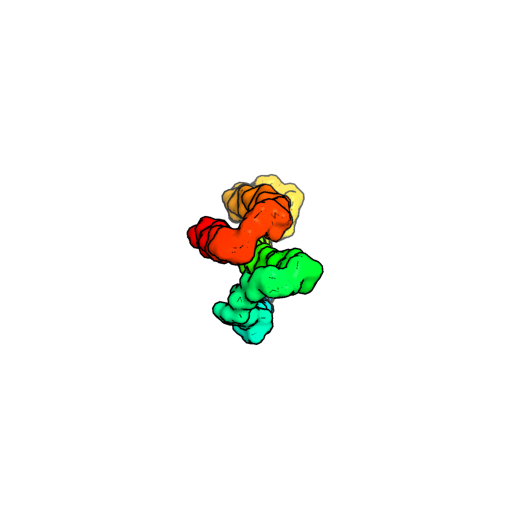1 N N . THR A 1 114 ? -7.288 3.047 -6.994 1.00 93.44 114 THR A N 1
ATOM 952 C CA . THR A 1 114 ? -6.983 2.631 -5.618 1.00 93.44 114 THR A CA 1
ATOM 953 C C . THR A 1 114 ? -6.839 3.836 -4.691 1.00 93.44 114 THR A C 1
ATOM 955 O O . THR A 1 114 ? -7.326 3.795 -3.564 1.00 93.44 114 THR A O 1
ATOM 958 N N . LEU A 1 115 ? -6.223 4.928 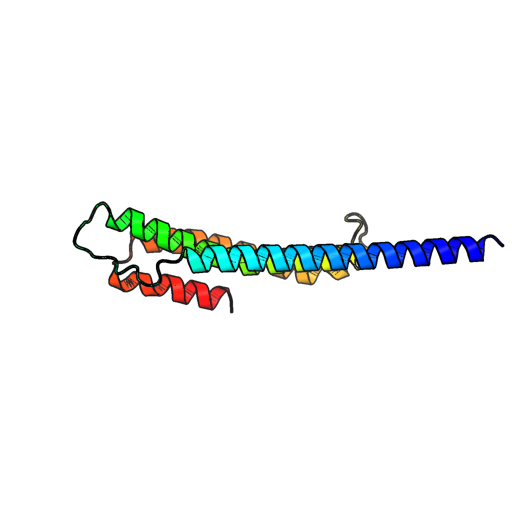-5.156 1.00 94.94 115 LEU A N 1
ATOM 959 C CA . LEU A 1 115 ? -6.113 6.172 -4.392 1.00 94.94 115 LEU A CA 1
ATOM 960 C C . LEU A 1 115 ? -7.489 6.799 -4.130 1.00 94.94 115 LEU A C 1
ATOM 962 O O . LEU A 1 115 ? -7.777 7.196 -3.003 1.00 94.94 115 LEU A O 1
ATOM 966 N N . GLU A 1 116 ? -8.344 6.870 -5.149 1.00 94.69 116 GLU A N 1
ATOM 967 C CA . GLU A 1 116 ? -9.703 7.405 -5.025 1.00 94.69 116 GLU A CA 1
ATOM 968 C C . GLU A 1 116 ? -10.535 6.580 -4.030 1.00 94.69 116 GLU A C 1
ATOM 970 O O . GLU A 1 116 ? -11.152 7.139 -3.120 1.00 94.69 116 GLU A O 1
ATOM 975 N N . GLN A 1 117 ? -10.484 5.248 -4.130 1.00 93.06 117 GLN A N 1
ATOM 976 C CA . GLN A 1 117 ? -11.158 4.350 -3.189 1.00 93.06 117 GLN A CA 1
ATOM 977 C C . GLN A 1 117 ? -10.595 4.469 -1.767 1.00 93.06 117 GLN A C 1
ATOM 979 O O . GLN A 1 117 ? -11.367 4.485 -0.807 1.00 93.06 117 GLN A O 1
ATOM 984 N N . PHE A 1 118 ? -9.274 4.607 -1.619 1.00 93.94 118 PHE A N 1
ATOM 985 C CA . PHE A 1 118 ? -8.630 4.815 -0.323 1.00 93.94 118 PHE A CA 1
ATOM 986 C C . PHE A 1 118 ? -9.114 6.103 0.347 1.00 93.94 118 PHE A C 1
ATOM 988 O O . PHE A 1 118 ? -9.456 6.077 1.524 1.00 93.94 118 PHE A O 1
ATOM 995 N N . ILE A 1 119 ? -9.198 7.218 -0.387 1.00 95.00 119 ILE A N 1
ATOM 996 C CA . ILE A 1 119 ? -9.665 8.502 0.165 1.00 95.00 119 ILE A CA 1
ATOM 997 C C . ILE A 1 119 ? -11.109 8.384 0.662 1.00 95.00 119 ILE A C 1
ATOM 999 O O . ILE A 1 119 ? -11.419 8.810 1.776 1.00 95.00 119 ILE A O 1
ATOM 1003 N N . ILE A 1 120 ? -11.988 7.775 -0.139 1.00 94.44 120 ILE A N 1
ATOM 1004 C CA . ILE A 1 120 ? -13.389 7.557 0.243 1.00 94.44 120 ILE A CA 1
ATOM 1005 C C . ILE A 1 120 ? -13.457 6.697 1.506 1.00 94.44 120 ILE A C 1
ATOM 1007 O O . ILE A 1 120 ? -14.130 7.053 2.476 1.00 94.44 120 ILE A O 1
ATOM 1011 N N . LYS A 1 121 ? -12.716 5.589 1.524 1.00 92.38 121 LYS A N 1
ATOM 1012 C CA . LYS A 1 121 ? -12.666 4.682 2.665 1.00 92.38 121 LYS A CA 1
ATOM 1013 C C . LYS A 1 121 ? -12.099 5.352 3.914 1.00 92.38 121 LYS A C 1
ATOM 1015 O O . LYS A 1 121 ? -12.645 5.158 4.991 1.00 92.38 121 LYS A O 1
ATOM 1020 N N . PHE A 1 122 ? -11.057 6.165 3.783 1.00 92.75 122 PHE A N 1
ATOM 1021 C CA . PHE A 1 122 ? -10.446 6.906 4.884 1.00 92.75 122 PHE A CA 1
ATOM 1022 C C . PHE A 1 122 ? -11.474 7.783 5.603 1.00 92.75 122 PHE A C 1
ATOM 1024 O O . PHE A 1 122 ? -11.633 7.695 6.820 1.00 92.75 122 PHE A O 1
ATOM 1031 N N . ILE A 1 123 ? -12.237 8.567 4.838 1.00 93.88 123 ILE A N 1
ATOM 1032 C CA . ILE A 1 123 ? -13.283 9.445 5.374 1.00 93.88 123 ILE A CA 1
ATOM 1033 C C . ILE A 1 123 ? -14.410 8.621 6.013 1.00 93.88 123 ILE A C 1
ATOM 1035 O O . ILE A 1 123 ? -14.859 8.935 7.120 1.00 93.88 123 ILE A O 1
ATOM 1039 N N . LEU A 1 124 ? -14.853 7.549 5.347 1.00 92.12 124 LEU A N 1
ATOM 1040 C CA . LEU A 1 124 ? -15.924 6.686 5.849 1.00 92.12 124 LEU A CA 1
ATOM 1041 C C . LEU A 1 124 ? -15.526 5.967 7.138 1.00 92.12 124 LEU A C 1
ATOM 1043 O O . LEU A 1 124 ? -16.299 5.987 8.088 1.00 92.12 124 LEU A O 1
ATOM 1047 N N . SER A 1 125 ? -14.328 5.387 7.208 1.00 90.50 125 SER A N 1
ATOM 1048 C CA . SER A 1 125 ? -13.825 4.677 8.388 1.00 90.50 125 SER A CA 1
ATOM 1049 C C . SER A 1 125 ? -13.698 5.602 9.596 1.00 90.50 125 SER A C 1
ATOM 1051 O O . SER A 1 125 ? -14.128 5.237 10.690 1.00 90.50 125 SER A O 1
ATOM 1053 N N . LEU A 1 126 ? -13.183 6.824 9.409 1.00 91.38 126 LEU A N 1
ATOM 1054 C CA . LEU A 1 126 ? -13.123 7.818 10.485 1.00 91.38 126 LEU A CA 1
ATOM 1055 C C . LEU A 1 126 ? -14.517 8.247 10.949 1.00 91.38 126 LEU A C 1
ATOM 1057 O O . LEU A 1 126 ? -14.761 8.352 12.149 1.00 91.38 126 LEU A O 1
ATOM 1061 N N . THR A 1 127 ? -15.450 8.441 10.016 1.00 90.75 127 THR A N 1
ATOM 1062 C CA . THR A 1 127 ? -16.837 8.787 10.356 1.00 90.75 127 THR A CA 1
ATOM 1063 C C . THR A 1 127 ? -17.501 7.644 11.127 1.00 90.75 127 THR A C 1
ATOM 1065 O O . THR A 1 127 ? -18.046 7.847 12.212 1.00 90.75 127 THR A O 1
ATOM 1068 N N . LEU A 1 128 ? -17.386 6.416 10.623 1.00 88.25 128 LEU A N 1
ATOM 1069 C CA . LEU A 1 128 ? -17.919 5.200 11.233 1.00 88.25 128 LEU A CA 1
ATOM 1070 C C . LEU A 1 128 ? -17.362 4.972 12.642 1.00 88.25 128 LEU A C 1
ATOM 1072 O O . LEU A 1 128 ? -18.130 4.642 13.540 1.00 88.25 128 LEU A O 1
ATOM 1076 N N . CYS A 1 129 ? -16.076 5.240 12.877 1.00 86.94 129 CYS A N 1
ATOM 1077 C CA . CYS A 1 129 ? -15.457 5.159 14.204 1.00 86.94 129 CYS A CA 1
ATOM 1078 C C . CYS A 1 129 ? -16.155 6.041 15.259 1.00 86.94 129 CYS A C 1
ATOM 1080 O O . CYS A 1 129 ? -16.172 5.694 16.443 1.00 86.94 129 CYS A O 1
ATOM 1082 N N . THR A 1 130 ? -16.722 7.180 14.851 1.00 85.12 130 THR A N 1
ATOM 1083 C CA . THR A 1 130 ? -17.421 8.102 15.765 1.00 85.12 130 THR A CA 1
ATOM 1084 C C . THR A 1 130 ? -18.881 7.723 16.003 1.00 85.12 130 THR A C 1
ATOM 1086 O O . THR A 1 130 ? -19.427 8.036 17.060 1.00 85.12 130 THR A O 1
ATOM 1089 N N . VAL A 1 131 ? -19.508 7.038 15.043 1.00 85.69 131 VAL A N 1
ATOM 1090 C CA . VAL A 1 131 ? -20.943 6.714 15.067 1.00 85.69 131 VAL A CA 1
ATOM 1091 C C . VAL A 1 131 ? -21.219 5.302 15.602 1.00 85.69 131 VAL A C 1
ATOM 1093 O O . VAL A 1 131 ? -22.213 5.101 16.299 1.00 85.69 131 VAL A O 1
ATOM 1096 N N . LEU A 1 132 ? -20.360 4.325 15.296 1.00 82.19 132 LEU A N 1
ATOM 1097 C CA . LEU A 1 132 ? -20.541 2.917 15.673 1.00 82.19 132 LEU A CA 1
ATOM 1098 C C . LEU A 1 132 ? -20.401 2.698 17.184 1.00 82.19 132 LEU A C 1
ATOM 1100 O O . LEU A 1 132 ? -19.623 3.366 17.874 1.00 82.19 132 LEU A O 1
ATOM 1104 N N . ARG A 1 133 ? -21.119 1.704 17.715 1.00 77.50 133 ARG A N 1
ATOM 1105 C CA . ARG A 1 133 ? -20.919 1.208 19.089 1.00 77.50 133 ARG A CA 1
ATOM 1106 C C . ARG A 1 133 ? -19.712 0.269 19.153 1.00 77.50 133 ARG A C 1
ATOM 1108 O O . ARG A 1 133 ? -19.273 -0.250 18.130 1.00 77.50 133 ARG A O 1
ATOM 1115 N N . SER A 1 134 ? -19.194 0.005 20.357 1.00 73.19 134 SER A N 1
ATOM 1116 C CA . SER A 1 134 ? -17.986 -0.818 20.553 1.00 73.19 134 SER A CA 1
ATOM 1117 C C . SER A 1 134 ? -18.102 -2.195 19.899 1.00 73.19 134 SER A C 1
ATOM 1119 O O . SER A 1 134 ? -17.175 -2.646 19.233 1.00 73.19 134 SER A O 1
ATOM 1121 N N . ASN A 1 135 ? -19.283 -2.809 19.994 1.00 73.44 135 ASN A N 1
ATOM 1122 C CA . ASN A 1 135 ? -19.564 -4.129 19.426 1.00 73.44 135 ASN A CA 1
ATOM 1123 C C . ASN A 1 135 ? -19.633 -4.138 17.890 1.00 73.44 135 ASN A C 1
ATOM 1125 O O . ASN A 1 135 ? -19.496 -5.190 17.274 1.00 73.44 135 ASN A O 1
ATOM 1129 N N . GLU A 1 136 ? -19.853 -2.984 17.261 1.00 80.62 136 GLU A N 1
ATOM 1130 C CA . GLU A 1 136 ? -20.044 -2.864 15.811 1.00 80.62 136 GLU A CA 1
ATOM 1131 C C . GLU A 1 136 ? -18.740 -2.483 15.087 1.00 80.62 136 GLU A C 1
ATOM 1133 O O . GLU A 1 136 ? -18.648 -2.593 13.866 1.00 80.62 136 GLU A O 1
ATOM 1138 N N . LEU A 1 137 ? -17.691 -2.099 15.825 1.00 80.25 137 LEU A N 1
ATOM 1139 C CA . LEU A 1 137 ? -16.377 -1.750 15.265 1.00 80.25 137 LEU A CA 1
ATOM 1140 C C . LEU A 1 137 ? -15.668 -2.920 14.580 1.00 80.25 137 LEU A C 1
ATOM 1142 O O . LEU A 1 137 ? -14.753 -2.690 13.792 1.00 80.25 137 LEU A O 1
ATOM 1146 N N . ILE A 1 138 ? -16.122 -4.156 14.812 1.00 80.19 138 ILE A N 1
ATOM 1147 C CA . ILE A 1 138 ? -15.655 -5.347 14.092 1.00 80.19 138 ILE A CA 1
ATOM 1148 C C . ILE A 1 138 ? -15.931 -5.278 12.580 1.00 80.19 138 ILE A C 1
ATOM 1150 O O . ILE A 1 138 ? -15.308 -5.995 11.804 1.00 80.19 138 ILE A O 1
ATOM 1154 N N . ILE A 1 139 ? -16.809 -4.377 12.132 1.00 83.94 139 ILE A N 1
ATOM 1155 C CA . ILE A 1 139 ? -17.064 -4.125 10.710 1.00 83.94 139 ILE A CA 1
ATOM 1156 C C . ILE A 1 139 ? -15.860 -3.459 10.019 1.00 83.94 139 ILE A C 1
ATOM 1158 O O . ILE A 1 139 ? -15.574 -3.763 8.860 1.00 83.94 139 ILE A O 1
ATOM 1162 N N . LEU A 1 140 ? -15.121 -2.586 10.714 1.00 85.00 140 LEU A N 1
ATOM 1163 C CA . LEU A 1 140 ? -13.960 -1.889 10.145 1.00 85.00 140 LEU A CA 1
ATOM 1164 C C . LEU A 1 140 ? -12.875 -2.847 9.618 1.00 85.00 140 LEU A C 1
ATOM 1166 O O . LEU A 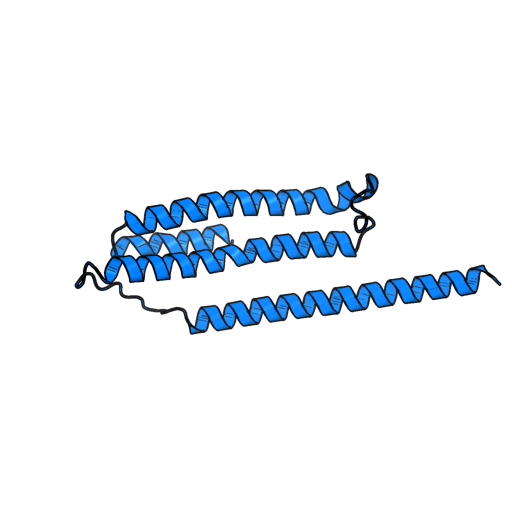1 140 ? -12.498 -2.698 8.455 1.00 85.00 140 LEU A O 1
ATOM 1170 N N . PRO A 1 141 ? -12.398 -3.856 10.378 1.00 82.94 141 PRO A N 1
ATOM 1171 C CA . PRO A 1 141 ? -11.402 -4.793 9.863 1.00 82.94 141 PRO A CA 1
ATOM 1172 C C . PRO A 1 141 ? -11.932 -5.648 8.704 1.00 82.94 141 PRO A C 1
ATOM 1174 O O . PRO A 1 141 ? -11.157 -5.997 7.817 1.00 82.94 141 PRO A O 1
ATOM 1177 N N . VAL A 1 142 ? -13.238 -5.939 8.641 1.00 84.75 142 VAL A N 1
ATOM 1178 C CA . VAL A 1 142 ? -13.839 -6.625 7.480 1.00 84.75 142 VAL A CA 1
ATOM 1179 C C . VAL A 1 142 ? -13.719 -5.758 6.224 1.00 84.75 142 VAL A C 1
ATOM 1181 O O . VAL A 1 142 ? -13.291 -6.248 5.180 1.00 84.75 142 VAL A O 1
ATOM 1184 N N . PHE A 1 143 ? -14.012 -4.457 6.319 1.00 86.75 143 PHE A N 1
ATOM 1185 C CA . PHE A 1 143 ? -13.793 -3.524 5.209 1.00 86.75 143 PHE A CA 1
ATOM 1186 C C . PHE A 1 143 ? -12.311 -3.345 4.865 1.00 86.75 143 PHE A C 1
ATOM 1188 O O . PHE A 1 143 ? -11.978 -3.135 3.700 1.00 86.75 143 PHE A O 1
ATOM 1195 N N . THR A 1 144 ? -11.402 -3.430 5.839 1.00 85.88 144 THR A N 1
ATOM 1196 C CA . THR A 1 144 ? -9.949 -3.510 5.603 1.00 85.88 144 THR A CA 1
ATOM 1197 C C . THR A 1 144 ? -9.592 -4.706 4.736 1.00 85.88 144 THR A C 1
ATOM 1199 O O . THR A 1 144 ? -9.022 -4.520 3.666 1.00 85.88 144 THR A O 1
ATOM 1202 N N . VAL A 1 145 ? -10.019 -5.910 5.114 1.00 84.62 145 VAL A N 1
ATOM 1203 C CA . VAL A 1 145 ? -9.748 -7.123 4.329 1.00 84.62 145 VAL A CA 1
ATOM 1204 C C . VAL A 1 145 ? -10.344 -7.035 2.921 1.00 84.62 145 VAL A C 1
ATOM 1206 O O . VAL A 1 145 ? -9.647 -7.331 1.958 1.00 84.62 145 VAL A O 1
ATOM 1209 N N . LEU A 1 146 ? -11.592 -6.574 2.783 1.00 86.31 146 LEU A N 1
ATOM 1210 C CA . LEU A 1 146 ? -12.263 -6.452 1.481 1.00 86.31 146 LEU A CA 1
ATOM 1211 C C . LEU A 1 146 ? -11.618 -5.436 0.533 1.00 86.31 146 LEU A C 1
ATOM 1213 O O . LEU A 1 146 ? -11.780 -5.555 -0.671 1.00 86.31 146 LEU A O 1
ATOM 1217 N N . PHE A 1 147 ? -10.942 -4.417 1.058 1.00 86.81 147 PHE A N 1
ATOM 1218 C CA . PHE A 1 147 ? -10.233 -3.431 0.238 1.00 86.81 147 PHE A CA 1
ATOM 1219 C C . PHE A 1 147 ? -8.862 -3.930 -0.224 1.00 86.81 147 PHE A C 1
ATOM 1221 O O . PHE A 1 147 ? -8.367 -3.514 -1.267 1.00 86.81 147 PHE A O 1
ATOM 1228 N N . VAL A 1 148 ? -8.223 -4.769 0.593 1.00 84.31 148 VAL A N 1
ATOM 1229 C CA . VAL A 1 148 ? -6.906 -5.340 0.293 1.00 84.31 148 VAL A CA 1
ATOM 1230 C C . VAL A 1 148 ? -7.010 -6.499 -0.702 1.00 84.31 148 VAL A C 1
ATOM 1232 O O . VAL A 1 148 ? -6.061 -6.723 -1.454 1.00 84.31 148 VAL A O 1
ATOM 1235 N N . LEU A 1 149 ? -8.127 -7.233 -0.680 1.00 78.50 149 LEU A N 1
ATOM 1236 C CA . LEU A 1 149 ? -8.418 -8.376 -1.549 1.00 78.50 149 LEU A CA 1
ATOM 1237 C C . LEU A 1 149 ? -8.842 -7.943 -2.959 1.00 78.50 149 LEU A C 1
ATOM 1239 O O . LEU A 1 149 ? -8.332 -8.562 -3.920 1.00 78.50 149 LEU A O 1
#

pLDDT: mean 80.43, std 10.3, range [52.09, 95.0]

Secondary structure (DSSP, 8-state):
-HHHHHHHHHHHHHHHHHHHHHHHHHHHHHHHHHHHHHHHHH--TT----TT-HHHHHHHHHHHHHHHHHHTHHHHHHHHHHHHHHHHHSGGGSTT-GGGGGGTHHHHHHHHHHHHHHHHHHHHHHHHHHHS-GGGTTHHHHHHHHHH-